Protein AF-A0AAD7WWW7-F1 (afdb_monomer)

Structure (mmCIF, N/CA/C/O backbone):
data_AF-A0AAD7WWW7-F1
#
_entry.id   AF-A0AAD7WWW7-F1
#
loop_
_atom_site.group_PDB
_atom_site.id
_atom_site.type_symbol
_atom_site.label_atom_id
_atom_site.label_alt_id
_atom_site.label_comp_id
_atom_site.label_asym_id
_atom_site.label_entity_id
_atom_site.label_seq_id
_atom_site.pdbx_PDB_ins_code
_atom_site.Cartn_x
_atom_site.Cartn_y
_atom_site.Cartn_z
_atom_site.occupancy
_atom_site.B_iso_or_equiv
_atom_site.auth_seq_id
_atom_site.auth_comp_id
_atom_site.auth_asym_id
_atom_site.auth_atom_id
_atom_site.pdbx_PDB_model_num
ATOM 1 N N . MET A 1 1 ? -48.145 71.985 12.749 1.00 40.09 1 MET A N 1
ATOM 2 C CA . MET A 1 1 ? -47.133 71.916 13.828 1.00 40.09 1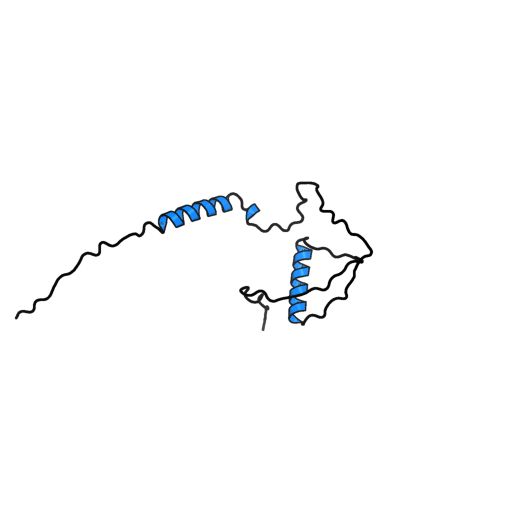 MET A CA 1
ATOM 3 C C . MET A 1 1 ? -45.843 71.339 13.256 1.00 40.09 1 MET A C 1
ATOM 5 O O . MET A 1 1 ? -45.892 70.305 12.608 1.00 40.09 1 MET A O 1
ATOM 9 N N . ARG A 1 2 ? -44.721 72.054 13.418 1.00 46.72 2 ARG A N 1
ATOM 10 C CA . ARG A 1 2 ? -43.367 71.664 12.978 1.00 46.72 2 ARG A CA 1
ATOM 11 C C . ARG A 1 2 ? -42.882 70.404 13.702 1.00 46.72 2 ARG A C 1
ATOM 13 O O . ARG A 1 2 ? -42.995 70.383 14.922 1.00 46.72 2 ARG A O 1
ATOM 20 N N . ARG A 1 3 ? -42.170 69.512 13.000 1.00 46.66 3 ARG A N 1
ATOM 21 C CA . ARG A 1 3 ? -40.851 68.997 13.429 1.00 46.66 3 ARG A CA 1
ATOM 22 C C . ARG A 1 3 ? -39.973 68.719 12.201 1.00 46.66 3 ARG A C 1
ATOM 24 O O . ARG A 1 3 ? -40.364 67.989 11.301 1.00 46.66 3 ARG A O 1
ATOM 31 N N . HIS A 1 4 ? -38.804 69.353 12.183 1.00 45.94 4 HIS A N 1
ATOM 32 C CA . HIS A 1 4 ? -37.659 69.014 11.337 1.00 45.94 4 HIS A CA 1
ATOM 33 C C . HIS A 1 4 ? -37.082 67.648 11.737 1.00 45.94 4 HIS A C 1
ATOM 35 O O . HIS A 1 4 ? -37.031 67.384 12.935 1.00 45.94 4 HIS A O 1
ATOM 41 N N . SER A 1 5 ? -36.536 66.877 10.784 1.00 43.78 5 SER A N 1
ATOM 42 C CA . SER A 1 5 ? -35.175 66.310 10.899 1.00 43.78 5 SER A CA 1
ATOM 43 C C . SER A 1 5 ? -34.692 65.611 9.606 1.00 43.78 5 SER A C 1
ATOM 45 O O . SER A 1 5 ? -35.284 64.629 9.182 1.00 43.78 5 SER A O 1
ATOM 47 N N . GLN A 1 6 ? -33.613 66.158 9.028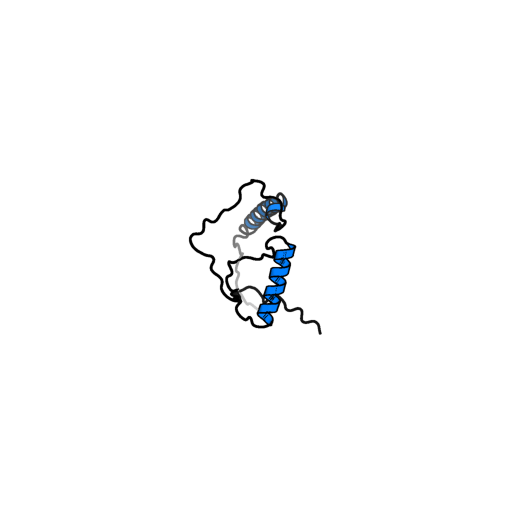 1.00 42.12 6 GLN A N 1
ATOM 48 C CA . GLN A 1 6 ? -32.417 65.518 8.427 1.00 42.12 6 GLN A CA 1
ATOM 49 C C . GLN A 1 6 ? -32.489 64.501 7.250 1.00 42.12 6 GLN A C 1
ATOM 51 O O . GLN A 1 6 ? -33.137 63.465 7.308 1.00 42.12 6 GLN A O 1
ATOM 56 N N . ARG A 1 7 ? -31.672 64.786 6.211 1.00 49.00 7 ARG A N 1
ATOM 57 C CA . ARG A 1 7 ? -31.068 63.840 5.234 1.00 49.00 7 ARG A CA 1
ATOM 58 C C . ARG A 1 7 ? -29.829 63.184 5.874 1.00 49.00 7 ARG A C 1
ATOM 60 O O . ARG A 1 7 ? -29.138 63.890 6.606 1.00 49.00 7 ARG A O 1
ATOM 67 N N . PRO A 1 8 ? -29.498 61.907 5.600 1.00 45.50 8 PRO A N 1
ATOM 68 C CA . PRO A 1 8 ? -28.564 61.538 4.509 1.00 45.50 8 PRO A CA 1
ATOM 69 C C . PRO A 1 8 ? -28.912 60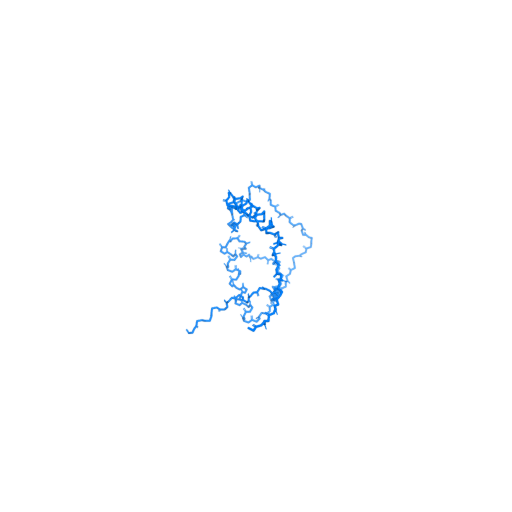.142 3.926 1.00 45.50 8 PRO A C 1
ATOM 71 O O . PRO A 1 8 ? -29.820 59.486 4.406 1.00 45.50 8 PRO A O 1
ATOM 74 N N . GLY A 1 9 ? -28.316 59.561 2.894 1.00 32.12 9 GLY A N 1
ATOM 75 C CA . GLY A 1 9 ? -27.181 59.830 2.028 1.00 32.12 9 GLY A CA 1
ATOM 76 C C . GLY A 1 9 ? -27.168 58.688 1.000 1.00 32.12 9 GLY A C 1
ATOM 77 O O . GLY A 1 9 ? -27.680 57.600 1.264 1.00 32.12 9 GLY A O 1
ATOM 78 N N . SER A 1 10 ? -26.652 58.941 -0.195 1.00 51.31 10 SER A N 1
ATOM 79 C CA . SER A 1 10 ? -26.502 57.924 -1.236 1.00 51.31 10 SER A CA 1
ATOM 80 C C . SER A 1 10 ? -25.420 56.922 -0.817 1.00 51.31 10 SER A C 1
ATOM 82 O O . SER A 1 10 ? -24.292 57.359 -0.579 1.00 51.31 10 SER A O 1
ATOM 84 N N . PRO A 1 11 ? -25.668 55.603 -0.770 1.00 43.72 11 PRO A N 1
ATOM 85 C CA . PRO A 1 11 ? -24.567 54.659 -0.741 1.00 43.72 11 PRO A CA 1
ATOM 86 C C . PRO A 1 11 ? -24.037 54.491 -2.170 1.00 43.72 11 PRO A C 1
ATOM 88 O O . PRO A 1 11 ? -24.498 53.646 -2.930 1.00 43.72 11 PRO A O 1
ATOM 91 N N . SER A 1 12 ? -23.042 55.296 -2.543 1.00 52.12 12 SER A N 1
ATOM 92 C CA . SER A 1 12 ? -21.993 54.791 -3.425 1.00 52.12 12 SER A CA 1
ATOM 93 C C . SER A 1 12 ? -21.045 53.960 -2.557 1.00 52.12 12 SER A C 1
ATOM 95 O O . SER A 1 12 ? -20.221 54.521 -1.835 1.00 52.12 12 SER A O 1
ATOM 97 N N . SER A 1 13 ? -21.162 52.635 -2.588 1.00 44.34 13 SER A N 1
ATOM 98 C CA . SER A 1 13 ? -20.067 51.749 -2.187 1.00 44.34 13 SER A CA 1
ATOM 99 C C . SER A 1 13 ? -20.089 50.505 -3.081 1.00 44.34 13 SER A C 1
ATOM 101 O O . SER A 1 13 ? -21.088 49.813 -3.220 1.00 44.34 13 SER A O 1
ATOM 103 N N . THR A 1 14 ? -19.116 50.407 -3.980 1.00 39.28 14 THR A N 1
ATOM 104 C CA . THR A 1 14 ? -17.862 49.672 -3.765 1.00 39.28 14 THR A CA 1
ATOM 105 C C . THR A 1 14 ? -18.022 48.186 -4.083 1.00 39.28 14 THR A C 1
ATOM 107 O O . THR A 1 14 ? -18.424 47.384 -3.253 1.00 39.28 14 THR A O 1
ATOM 110 N N . GLY A 1 15 ? -17.590 47.833 -5.296 1.00 51.09 15 GLY A N 1
ATOM 111 C CA . GLY A 1 15 ? -16.735 46.668 -5.517 1.00 51.09 15 GLY A CA 1
ATOM 112 C C . GLY A 1 15 ? -17.348 45.283 -5.321 1.00 51.09 15 GLY A C 1
ATOM 113 O O . GLY A 1 15 ? -16.896 44.535 -4.462 1.00 51.09 15 GLY A O 1
ATOM 114 N N . THR A 1 16 ? -18.241 44.869 -6.218 1.00 48.62 16 THR A N 1
ATOM 115 C CA . THR A 1 16 ? -18.531 43.445 -6.473 1.00 48.62 16 THR A CA 1
ATOM 116 C C . THR A 1 16 ? -17.806 42.928 -7.724 1.00 48.62 16 THR A C 1
ATOM 118 O O . THR A 1 16 ? -18.314 42.078 -8.440 1.00 48.62 16 THR A O 1
ATOM 121 N N . SER A 1 17 ? -16.594 43.404 -8.026 1.00 50.94 17 SER A N 1
ATOM 122 C CA . SER A 1 17 ? -15.824 42.924 -9.191 1.00 50.94 17 SER A CA 1
ATOM 123 C C . SER A 1 17 ? -14.874 41.755 -8.891 1.00 50.94 17 SER A C 1
ATOM 125 O O . SER A 1 17 ? -14.154 41.312 -9.779 1.00 50.94 17 SER A O 1
ATOM 127 N N . LYS A 1 18 ? -14.854 41.227 -7.657 1.00 50.62 18 LYS A N 1
ATOM 128 C CA . LYS A 1 18 ? -13.932 40.138 -7.268 1.00 50.62 18 LYS A CA 1
ATOM 129 C C . LYS A 1 18 ? -14.526 38.725 -7.307 1.00 50.62 18 LYS A C 1
ATOM 131 O O . LYS A 1 18 ? -13.777 37.771 -7.143 1.00 50.62 18 LYS A O 1
ATOM 136 N N . LEU A 1 19 ? -15.834 38.573 -7.533 1.00 51.09 19 LEU A N 1
ATOM 137 C CA . LEU A 1 19 ? -16.470 37.249 -7.640 1.00 51.09 19 LEU A CA 1
ATOM 138 C C . LEU A 1 19 ? -16.575 36.762 -9.092 1.00 51.09 19 LEU A C 1
ATOM 140 O O . LEU A 1 19 ? -16.431 35.571 -9.343 1.00 51.09 19 LEU A O 1
ATOM 144 N N . SER A 1 20 ? -16.746 37.665 -10.061 1.00 53.03 20 SER A N 1
ATOM 145 C CA . SER A 1 20 ? -16.876 37.306 -11.481 1.00 53.03 20 SER A CA 1
ATOM 146 C C . SER A 1 20 ? -15.577 36.769 -12.094 1.00 53.03 20 SER A C 1
ATOM 148 O O . SER A 1 20 ? -15.618 35.834 -12.894 1.00 53.03 20 SER A O 1
ATOM 150 N N . SER A 1 21 ? -14.418 37.302 -11.692 1.00 53.47 21 SER A N 1
ATOM 151 C CA . SER A 1 21 ? -13.110 36.806 -12.147 1.00 53.47 21 SER A CA 1
ATOM 152 C C . SER A 1 21 ? -12.732 35.466 -11.509 1.00 53.47 21 SER A C 1
ATO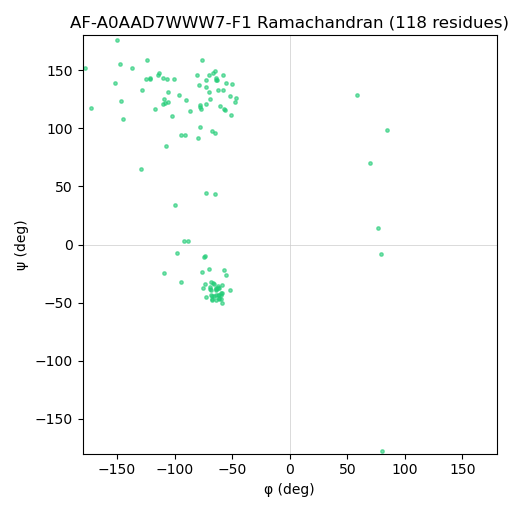M 154 O O . SER A 1 21 ? -12.132 34.622 -12.171 1.00 53.47 21 SER A O 1
ATOM 156 N N . ALA A 1 22 ? -13.122 35.244 -10.249 1.00 52.59 22 ALA A N 1
ATOM 157 C CA . ALA A 1 22 ? -12.924 33.975 -9.553 1.00 52.59 22 ALA A CA 1
ATOM 158 C C . ALA A 1 22 ? -13.801 32.857 -10.141 1.00 52.59 22 ALA A C 1
ATOM 160 O O . ALA A 1 22 ? -13.314 31.743 -10.305 1.00 52.59 22 ALA A O 1
ATOM 161 N N . LEU A 1 23 ? -15.047 33.167 -10.523 1.00 54.03 23 LEU A N 1
ATOM 162 C CA . LEU A 1 23 ? -15.937 32.238 -11.228 1.00 54.03 23 LEU A CA 1
ATOM 163 C C . LEU A 1 23 ? -15.430 31.936 -12.646 1.00 54.03 23 LEU A C 1
ATOM 165 O O . LEU A 1 23 ? -15.314 30.774 -12.999 1.00 54.03 23 LEU A O 1
ATOM 169 N N . SER A 1 24 ? -14.986 32.946 -13.404 1.00 60.75 24 SER A N 1
ATOM 170 C CA . SER A 1 24 ? -14.428 32.732 -14.756 1.00 60.75 24 SER A CA 1
ATOM 171 C C . SER A 1 24 ? -13.155 31.873 -14.753 1.00 60.75 24 SER A C 1
ATOM 173 O O . SER A 1 24 ? -12.918 31.086 -15.666 1.00 60.75 24 SER A O 1
ATOM 175 N N . SER A 1 25 ? -12.320 32.032 -13.723 1.00 62.66 25 SER A N 1
ATOM 176 C CA . SER A 1 25 ? -11.109 31.230 -13.524 1.00 62.66 25 SER A CA 1
ATOM 177 C C . SER A 1 25 ? -11.445 29.801 -13.084 1.00 62.66 25 SER A C 1
ATOM 179 O O . SER A 1 25 ? -10.921 28.841 -13.648 1.00 62.66 25 SER A O 1
ATOM 181 N N . ALA A 1 26 ? -12.372 29.645 -12.132 1.00 71.06 26 ALA A N 1
ATOM 182 C CA . ALA A 1 26 ? -12.862 28.337 -11.701 1.00 71.06 26 ALA A CA 1
ATOM 183 C C . ALA A 1 26 ? -13.495 27.553 -12.863 1.00 71.06 26 ALA A C 1
ATOM 185 O O . ALA A 1 26 ? -13.194 26.372 -13.024 1.00 71.06 26 ALA A O 1
ATOM 186 N N . ASP A 1 27 ? -14.271 28.222 -13.715 1.00 80.12 27 ASP A N 1
ATOM 187 C CA . ASP A 1 27 ? -14.904 27.629 -14.895 1.00 80.12 27 ASP A CA 1
ATOM 188 C C . ASP A 1 27 ? -13.868 27.151 -15.927 1.00 80.12 27 ASP A C 1
ATOM 190 O O . ASP A 1 27 ? -14.022 26.077 -16.512 1.00 80.12 27 ASP A O 1
ATOM 194 N N . MET A 1 28 ? -12.770 27.897 -16.124 1.00 89.50 28 MET A N 1
ATOM 195 C CA . MET A 1 28 ? -11.680 27.488 -17.021 1.00 89.50 28 MET A CA 1
ATOM 196 C C . MET A 1 28 ? -10.985 26.213 -16.529 1.00 89.50 28 MET A C 1
ATOM 198 O O . MET A 1 28 ? -10.779 25.283 -17.310 1.00 89.50 28 MET A O 1
ATOM 202 N N . PHE A 1 29 ? -10.635 26.146 -15.241 1.00 86.50 29 PHE A N 1
ATOM 203 C CA . PHE A 1 29 ? -9.973 24.966 -14.681 1.00 86.50 29 PHE A CA 1
ATOM 204 C C . PHE A 1 29 ? -10.905 23.759 -14.611 1.00 86.50 29 PHE A C 1
ATOM 206 O O . PHE A 1 29 ? -10.471 22.645 -14.892 1.00 86.50 29 PHE A O 1
ATOM 213 N N . GLN A 1 30 ? -12.184 23.959 -14.282 1.00 87.81 30 GLN A N 1
ATOM 214 C CA . GLN A 1 30 ? -13.164 22.875 -14.309 1.00 87.81 30 GLN A CA 1
ATOM 215 C C . GLN A 1 30 ? -13.322 22.302 -15.713 1.00 87.81 30 GLN A C 1
ATOM 217 O O . GLN A 1 30 ? -13.308 21.084 -15.867 1.00 87.81 30 GLN A O 1
ATOM 222 N N . ARG A 1 31 ? -13.396 23.159 -16.735 1.00 88.94 31 ARG A N 1
ATOM 223 C CA . ARG A 1 31 ? -13.471 22.711 -18.126 1.00 88.94 31 ARG A CA 1
ATOM 224 C C . ARG A 1 31 ? -12.231 21.927 -18.546 1.00 88.94 31 ARG A C 1
ATOM 226 O O . ARG A 1 31 ? -12.372 20.850 -19.107 1.00 88.94 31 ARG A O 1
ATOM 233 N N . LEU A 1 32 ? -11.043 22.400 -18.170 1.00 90.44 32 LEU A N 1
ATOM 234 C CA . LEU A 1 32 ? -9.798 21.675 -18.415 1.00 90.44 32 LEU A CA 1
ATOM 235 C C . LEU A 1 32 ? -9.793 20.288 -17.752 1.00 90.44 32 LEU A C 1
ATOM 237 O O . LEU A 1 32 ? -9.387 19.314 -18.370 1.00 90.44 32 LEU A O 1
ATOM 241 N N . LEU A 1 33 ? -10.260 20.171 -16.506 1.00 90.19 33 LEU A N 1
ATOM 242 C CA . LEU A 1 33 ? -10.360 18.870 -15.835 1.00 90.19 33 LEU A CA 1
ATOM 243 C C . LEU A 1 33 ? -11.402 17.953 -16.495 1.00 90.19 33 LEU A C 1
ATOM 245 O O . LEU A 1 33 ? -11.200 16.742 -16.531 1.00 90.19 33 LEU A O 1
ATOM 249 N N . MET A 1 34 ? -12.489 18.515 -17.037 1.00 89.00 34 MET A N 1
ATOM 250 C CA . MET A 1 34 ? -13.493 17.755 -17.792 1.00 89.00 34 MET A CA 1
ATOM 251 C C . MET A 1 34 ? -12.958 17.239 -19.131 1.00 89.00 34 MET A C 1
ATOM 253 O O . MET A 1 34 ? -13.361 16.158 -19.552 1.00 89.00 34 MET A O 1
ATOM 257 N N . ASP A 1 35 ? -12.044 17.971 -19.771 1.00 93.31 35 ASP A N 1
ATOM 258 C CA . ASP A 1 35 ? -11.389 17.545 -21.014 1.00 93.31 35 ASP A CA 1
ATOM 259 C C . ASP A 1 35 ? -10.418 16.365 -20.783 1.00 93.31 35 ASP A C 1
ATOM 261 O O . ASP A 1 35 ? -10.119 15.613 -21.711 1.00 93.31 35 ASP A O 1
ATOM 265 N N . PHE A 1 36 ? -9.956 16.162 -19.540 1.00 88.75 36 PHE A N 1
ATOM 266 C CA . PHE A 1 36 ? -9.022 15.098 -19.150 1.00 88.75 36 PHE A CA 1
ATOM 267 C C . PHE A 1 36 ? -9.523 14.296 -17.932 1.00 88.75 36 PHE A C 1
ATOM 269 O O . PHE A 1 36 ? -8.880 14.307 -16.873 1.00 88.75 36 PHE A O 1
ATOM 276 N N . PR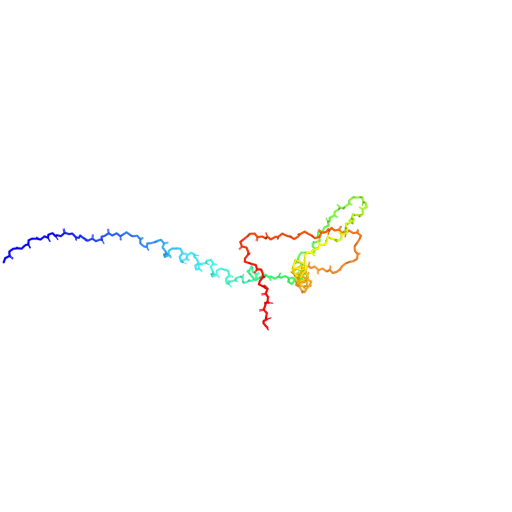O A 1 37 ? -10.647 13.562 -18.059 1.00 85.94 37 PRO A N 1
ATOM 277 C CA . PRO A 1 37 ? -11.257 12.850 -16.935 1.00 85.94 37 PRO A CA 1
ATOM 278 C C . PRO A 1 37 ? -10.301 11.828 -16.304 1.00 85.94 37 PRO A 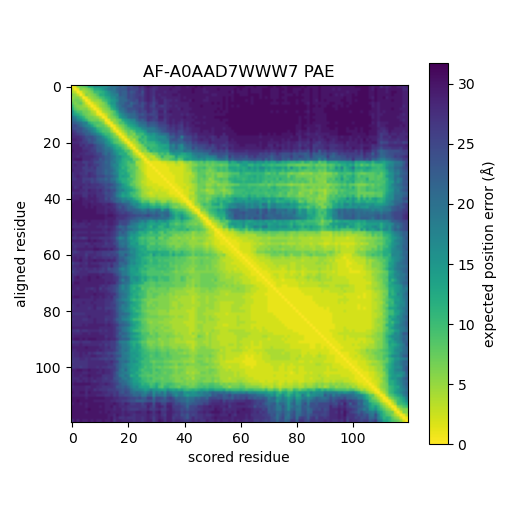C 1
ATOM 280 O O . PRO A 1 37 ? -10.261 11.720 -15.077 1.00 85.94 37 PRO A O 1
ATOM 283 N N . ASP A 1 38 ? -9.451 11.191 -17.117 1.00 84.19 38 ASP A N 1
ATOM 284 C CA . ASP A 1 38 ? -8.439 10.209 -16.703 1.00 84.19 38 ASP A CA 1
ATOM 285 C C . ASP A 1 38 ? -7.464 10.733 -15.632 1.00 84.19 38 ASP A C 1
ATOM 287 O O . ASP A 1 38 ? -6.921 9.947 -14.856 1.00 84.19 38 ASP A O 1
ATOM 291 N N . LEU A 1 39 ? -7.240 12.053 -15.558 1.00 84.25 39 LEU A N 1
ATOM 292 C CA . LEU A 1 39 ? -6.372 12.671 -14.545 1.00 84.25 39 LEU A CA 1
ATOM 293 C C . LEU A 1 39 ? -7.034 12.762 -13.165 1.00 84.25 39 LEU A C 1
ATOM 295 O O . LEU A 1 39 ? -6.342 12.877 -12.153 1.00 84.25 39 LEU A O 1
ATOM 299 N N . THR A 1 40 ? -8.366 12.756 -13.119 1.00 85.19 40 THR A N 1
ATOM 300 C CA . THR A 1 40 ? -9.148 12.958 -11.889 1.00 85.19 40 THR A CA 1
ATOM 301 C C . THR A 1 40 ? -9.833 11.687 -11.408 1.00 85.19 40 THR A C 1
ATOM 303 O O . THR A 1 40 ? -10.097 11.550 -10.212 1.00 85.19 40 THR A O 1
ATOM 306 N N . THR A 1 41 ? -10.089 10.734 -12.305 1.00 81.56 41 THR A N 1
ATOM 307 C CA . THR A 1 41 ? -10.607 9.417 -11.948 1.00 81.56 41 THR A CA 1
ATOM 308 C C . THR A 1 41 ? -9.478 8.556 -11.384 1.00 81.56 41 THR A C 1
ATOM 310 O O . THR A 1 41 ? -8.528 8.249 -12.111 1.00 81.56 41 THR A O 1
ATOM 313 N N . PRO A 1 42 ? -9.548 8.131 -10.109 1.00 73.25 42 PRO A N 1
ATOM 314 C CA . PRO A 1 42 ? -8.520 7.289 -9.522 1.00 73.25 42 PRO A CA 1
ATOM 315 C C . PRO A 1 42 ? -8.542 5.909 -10.189 1.00 73.25 42 PRO A C 1
ATOM 317 O O . PRO A 1 42 ? -9.340 5.036 -9.852 1.00 73.25 42 PRO A O 1
ATOM 320 N N . THR A 1 43 ? -7.659 5.724 -11.166 1.00 71.31 43 THR A N 1
ATOM 321 C CA . THR A 1 43 ? -7.522 4.468 -11.898 1.00 71.31 43 THR A CA 1
ATOM 322 C C . THR A 1 43 ? -6.493 3.614 -11.178 1.00 71.31 43 THR A C 1
ATOM 324 O O . THR A 1 43 ? -5.294 3.756 -11.385 1.00 71.31 43 THR A O 1
ATOM 327 N N . PHE A 1 44 ? -6.962 2.734 -10.297 1.00 68.50 44 PHE A N 1
ATOM 328 C CA . PHE A 1 44 ? -6.100 1.746 -9.638 1.00 68.50 44 PHE A CA 1
ATOM 329 C C . PHE A 1 44 ? -5.974 0.450 -10.435 1.00 68.50 44 PHE A C 1
ATOM 331 O O . PHE A 1 44 ? -5.325 -0.478 -9.967 1.00 68.50 44 PHE A O 1
ATOM 338 N N . SER A 1 45 ? -6.581 0.370 -11.628 1.00 63.28 45 SER A N 1
ATOM 339 C CA . SER A 1 45 ? -6.428 -0.807 -12.477 1.00 63.28 45 SER A CA 1
ATOM 340 C C . SER A 1 45 ? -4.944 -1.056 -12.717 1.00 63.28 45 SER A C 1
ATOM 342 O O . SER A 1 45 ? -4.208 -0.107 -12.991 1.00 63.28 45 SER A O 1
ATOM 344 N N . SER A 1 46 ? -4.538 -2.323 -12.682 1.00 57.38 46 SER A N 1
ATOM 345 C CA . SER A 1 46 ? -3.225 -2.813 -13.117 1.00 57.38 46 SER A CA 1
ATOM 346 C C . SER A 1 46 ? -3.017 -2.617 -14.633 1.00 57.38 46 SER A C 1
ATOM 348 O O . SER A 1 46 ? -2.573 -3.513 -15.345 1.00 57.38 46 SER A O 1
ATOM 350 N N . ALA A 1 47 ? -3.396 -1.456 -15.174 1.00 60.56 47 ALA A N 1
ATOM 351 C CA . ALA A 1 47 ? -3.021 -1.044 -16.507 1.00 60.56 47 ALA A CA 1
ATOM 352 C C . ALA A 1 47 ? -1.496 -1.065 -16.530 1.00 60.56 47 ALA A C 1
ATOM 354 O O . ALA A 1 47 ? -0.850 -0.375 -15.737 1.00 60.56 47 ALA A O 1
ATOM 355 N N . ALA A 1 48 ? -0.949 -1.935 -17.379 1.00 61.78 48 ALA A N 1
ATOM 356 C CA . A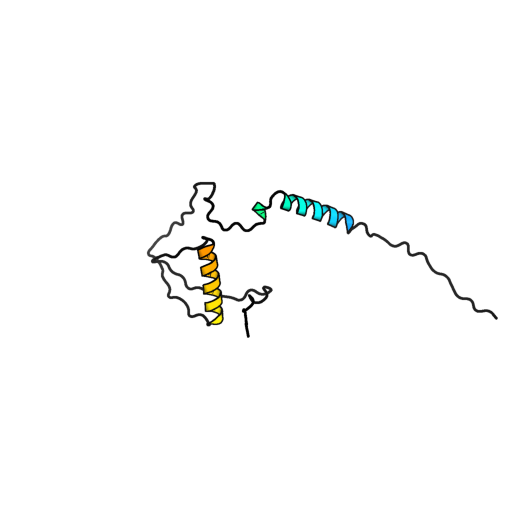LA A 1 48 ? 0.481 -2.121 -17.521 1.00 61.78 48 ALA A CA 1
ATOM 357 C C . ALA A 1 48 ? 1.144 -0.746 -17.617 1.00 61.78 48 ALA A C 1
ATOM 359 O O . ALA A 1 48 ? 0.728 0.094 -18.423 1.00 61.78 48 ALA A O 1
ATOM 360 N N . VAL A 1 49 ? 2.131 -0.502 -16.750 1.00 69.88 49 VAL A N 1
ATOM 361 C CA . VAL A 1 49 ? 2.940 0.714 -16.806 1.00 69.88 49 VAL A CA 1
ATOM 362 C C . VAL A 1 49 ? 3.367 0.885 -18.263 1.00 69.88 49 VAL A C 1
ATOM 364 O O . VAL A 1 49 ? 3.941 -0.028 -18.853 1.00 69.88 49 VAL A O 1
ATOM 367 N N . LYS A 1 50 ? 3.041 2.033 -18.875 1.00 76.38 50 LYS A N 1
ATOM 368 C CA . LYS A 1 50 ? 3.305 2.278 -20.310 1.00 76.38 50 LYS A CA 1
ATOM 369 C C . LYS A 1 50 ? 4.790 2.127 -20.660 1.00 76.38 50 LYS A C 1
ATOM 371 O O . LYS A 1 50 ? 5.148 1.922 -21.815 1.00 76.38 50 LYS A O 1
ATOM 376 N N . HIS A 1 51 ? 5.640 2.259 -19.650 1.00 78.31 51 HIS A N 1
ATOM 377 C CA . HIS A 1 51 ? 7.081 2.131 -19.713 1.00 78.31 51 HIS A CA 1
ATOM 378 C C . HIS A 1 51 ? 7.453 0.823 -19.004 1.00 78.31 51 HIS A C 1
ATOM 380 O O . HIS A 1 51 ? 7.116 0.654 -17.837 1.00 78.31 51 HIS A O 1
ATOM 386 N N . GLY A 1 52 ? 8.124 -0.105 -19.692 1.00 85.50 52 GLY A N 1
ATOM 387 C CA . GLY A 1 52 ? 8.514 -1.421 -19.155 1.00 85.50 52 GLY A CA 1
ATOM 388 C C . GLY A 1 52 ? 9.661 -1.366 -18.140 1.00 85.50 52 GLY A C 1
ATOM 389 O O . GLY A 1 52 ? 10.618 -2.124 -18.254 1.00 85.50 52 GLY A O 1
ATOM 390 N N . VAL A 1 53 ? 9.613 -0.412 -17.211 1.00 88.38 53 VAL A N 1
ATOM 391 C CA . VAL A 1 53 ? 10.621 -0.192 -16.175 1.00 88.38 53 VAL A CA 1
ATOM 392 C C . VAL A 1 53 ? 10.062 -0.672 -14.845 1.00 88.38 53 VAL A C 1
ATOM 394 O O . VAL A 1 53 ? 9.054 -0.149 -14.374 1.00 88.38 53 VAL A O 1
ATOM 397 N N . ASP A 1 54 ? 10.768 -1.608 -14.218 1.00 88.62 54 ASP A N 1
ATOM 398 C CA . ASP A 1 54 ? 10.443 -2.107 -12.887 1.00 88.62 54 ASP A CA 1
ATOM 399 C C . ASP A 1 54 ? 11.339 -1.470 -11.822 1.00 88.62 54 ASP A C 1
ATOM 401 O O . ASP A 1 54 ? 12.542 -1.267 -12.009 1.00 88.62 54 ASP A O 1
ATOM 405 N N . HIS A 1 55 ? 10.758 -1.184 -10.659 1.00 90.75 55 HIS A N 1
ATOM 406 C CA . HIS A 1 55 ? 11.522 -0.737 -9.502 1.00 90.75 55 HIS A CA 1
ATOM 407 C C . HIS A 1 55 ? 12.210 -1.927 -8.824 1.00 90.75 55 HIS A C 1
ATOM 409 O O . HIS A 1 55 ? 11.547 -2.835 -8.324 1.00 90.75 55 HIS A O 1
ATOM 415 N N . PHE A 1 56 ? 13.542 -1.889 -8.744 1.00 94.44 56 PHE A N 1
ATOM 416 C CA . PHE A 1 56 ? 14.341 -2.864 -8.003 1.00 94.44 56 PHE A CA 1
ATOM 417 C C . PHE A 1 56 ? 14.942 -2.231 -6.746 1.00 94.44 56 PHE A C 1
ATOM 419 O O . PHE A 1 56 ? 15.643 -1.222 -6.819 1.00 94.44 56 PHE A O 1
ATOM 426 N N . ILE A 1 57 ? 14.688 -2.843 -5.588 1.00 94.81 57 ILE A N 1
ATOM 427 C CA . ILE A 1 57 ? 15.286 -2.443 -4.311 1.00 94.81 57 ILE A CA 1
ATOM 428 C C . ILE A 1 57 ? 16.404 -3.434 -3.989 1.00 94.81 57 ILE A C 1
ATOM 430 O O . ILE A 1 57 ? 16.138 -4.594 -3.677 1.00 94.81 57 ILE A O 1
ATOM 434 N N . ALA A 1 58 ? 17.655 -2.977 -4.047 1.00 96.75 58 ALA A N 1
ATOM 435 C CA . ALA A 1 58 ? 18.801 -3.783 -3.645 1.00 96.75 58 ALA A CA 1
ATOM 436 C C . ALA A 1 58 ? 18.839 -3.929 -2.113 1.00 96.75 58 ALA A C 1
ATOM 438 O O . ALA A 1 58 ? 18.932 -2.937 -1.391 1.00 96.75 58 ALA A O 1
ATOM 439 N N . THR A 1 59 ? 18.784 -5.164 -1.612 1.00 94.25 59 THR A N 1
ATOM 440 C CA . THR A 1 59 ? 18.879 -5.478 -0.177 1.00 94.25 59 THR A CA 1
ATOM 441 C C . THR A 1 59 ? 20.197 -6.175 0.144 1.00 94.25 59 THR A C 1
ATOM 443 O O . THR A 1 59 ? 20.650 -7.017 -0.629 1.00 94.25 59 THR A O 1
ATOM 446 N N . THR A 1 60 ? 20.785 -5.887 1.306 1.00 96.50 60 THR A N 1
ATOM 447 C CA . THR A 1 60 ? 21.960 -6.594 1.836 1.00 96.50 60 THR A CA 1
ATOM 448 C C . THR A 1 60 ? 21.598 -7.355 3.112 1.00 96.50 60 THR A C 1
ATOM 450 O O . THR A 1 60 ? 20.772 -6.904 3.904 1.00 96.50 60 THR A O 1
ATOM 453 N N . GLY A 1 61 ? 22.225 -8.515 3.322 1.00 96.06 61 GLY A N 1
ATOM 454 C CA . GLY A 1 61 ? 21.979 -9.357 4.497 1.00 96.06 61 GLY A CA 1
ATOM 455 C C . GLY A 1 61 ? 20.718 -10.237 4.409 1.00 96.06 61 GLY A C 1
ATOM 456 O O . GLY A 1 61 ? 20.059 -10.288 3.368 1.00 96.06 61 GLY A O 1
ATOM 457 N N . PRO A 1 62 ? 20.412 -10.992 5.481 1.00 96.56 62 PRO A N 1
ATOM 458 C CA . PRO A 1 62 ? 19.279 -11.914 5.523 1.00 96.56 62 PRO A CA 1
ATOM 459 C C . PRO A 1 62 ? 17.927 -11.193 5.701 1.00 96.56 62 PRO A C 1
ATOM 461 O O . PRO A 1 62 ? 17.883 -10.072 6.214 1.00 96.56 62 PRO A O 1
ATOM 464 N N . PRO A 1 63 ? 16.806 -11.845 5.335 1.00 96.56 63 PRO A N 1
ATOM 465 C CA . PRO A 1 63 ? 15.468 -11.297 5.516 1.00 96.56 63 PRO A CA 1
ATOM 466 C C . PRO A 1 63 ? 15.099 -11.091 6.987 1.00 96.56 63 PRO A C 1
ATOM 468 O O . PRO A 1 63 ? 15.396 -11.924 7.844 1.00 96.56 63 PRO A O 1
ATOM 471 N N . VAL A 1 64 ? 14.394 -9.991 7.266 1.00 95.75 64 VAL A N 1
ATOM 472 C CA . VAL A 1 64 ? 13.884 -9.659 8.603 1.00 95.75 64 VAL A CA 1
ATOM 473 C C . VAL A 1 64 ? 12.375 -9.888 8.666 1.00 95.75 64 VAL A C 1
ATOM 475 O O . VAL A 1 64 ? 11.616 -9.400 7.826 1.00 95.75 64 VAL A O 1
ATOM 478 N N . HIS A 1 65 ? 11.938 -10.597 9.707 1.00 96.88 65 HIS A N 1
ATOM 479 C CA . HIS A 1 65 ? 10.534 -10.898 9.964 1.00 96.88 65 HIS A CA 1
ATOM 480 C C . HIS A 1 65 ? 10.140 -10.515 11.392 1.00 96.88 65 HIS A C 1
ATOM 482 O O . HIS A 1 65 ? 10.778 -10.916 12.367 1.00 96.88 65 HIS A O 1
ATOM 488 N N . ALA A 1 66 ? 9.005 -9.836 11.524 1.00 96.50 66 ALA A N 1
ATOM 489 C CA . ALA A 1 66 ? 8.349 -9.569 12.793 1.00 96.50 66 ALA A CA 1
ATOM 490 C C . ALA A 1 66 ? 6.921 -10.137 12.812 1.00 96.50 66 ALA A C 1
ATOM 492 O O . ALA A 1 66 ? 6.195 -10.103 11.820 1.00 96.50 66 ALA A O 1
ATOM 493 N N . ARG A 1 67 ? 6.501 -10.651 13.976 1.00 96.56 67 ARG A N 1
ATOM 494 C CA . ARG A 1 67 ? 5.147 -11.198 14.165 1.00 96.56 67 ARG A CA 1
ATOM 495 C C . ARG A 1 67 ? 4.081 -10.107 14.031 1.00 96.56 67 ARG A C 1
ATOM 497 O O . ARG A 1 67 ? 4.297 -8.960 14.423 1.00 96.56 67 ARG A O 1
ATOM 504 N N . ALA A 1 68 ? 2.896 -10.498 13.560 1.00 95.12 68 ALA A N 1
ATOM 505 C CA . ALA A 1 68 ? 1.742 -9.610 13.482 1.00 95.12 68 ALA A CA 1
ATOM 506 C C . ALA A 1 68 ? 1.371 -9.044 14.865 1.00 95.12 68 ALA A C 1
ATOM 508 O O . ALA A 1 68 ? 1.277 -9.769 15.859 1.00 95.12 68 ALA A O 1
ATOM 509 N N . ARG A 1 69 ? 1.137 -7.731 14.926 1.00 95.06 69 ARG A N 1
ATOM 510 C CA . ARG A 1 69 ? 0.702 -7.048 16.147 1.00 95.06 69 ARG A CA 1
ATOM 511 C C . ARG A 1 69 ? -0.796 -7.270 16.355 1.00 95.06 69 ARG A C 1
ATOM 513 O O . ARG A 1 69 ? -1.577 -7.146 15.415 1.00 95.06 69 ARG A O 1
ATOM 520 N N . ARG A 1 70 ? -1.207 -7.548 17.597 1.00 96.25 70 ARG A N 1
ATOM 521 C CA . ARG A 1 70 ? -2.633 -7.630 17.952 1.00 96.25 70 ARG A CA 1
ATOM 522 C C . ARG A 1 70 ? -3.298 -6.271 17.727 1.00 96.25 70 ARG A C 1
ATOM 524 O O . ARG A 1 70 ? -2.770 -5.240 18.145 1.00 96.25 70 ARG A O 1
ATOM 531 N N . LEU A 1 71 ? -4.455 -6.294 17.080 1.00 95.81 71 LEU A N 1
ATOM 532 C CA . LEU A 1 71 ? -5.300 -5.129 16.856 1.00 95.81 71 LEU A CA 1
ATOM 533 C C . LEU A 1 71 ? -6.600 -5.292 17.639 1.00 95.81 71 LEU A C 1
ATOM 535 O O . LEU A 1 71 ? -7.093 -6.406 17.805 1.00 95.81 71 LEU A O 1
ATOM 539 N N . ASP A 1 72 ? -7.144 -4.167 18.090 1.00 95.38 72 ASP A N 1
ATOM 540 C CA . ASP A 1 72 ? -8.514 -4.096 18.592 1.00 95.38 72 ASP A CA 1
ATOM 541 C C . ASP A 1 72 ? -9.510 -4.569 17.508 1.00 95.38 72 ASP A C 1
ATOM 543 O O . ASP A 1 72 ? -9.248 -4.322 16.322 1.00 95.38 72 ASP A O 1
ATOM 547 N N . PRO A 1 73 ? -10.635 -5.223 17.861 1.00 96.06 73 PRO A N 1
ATOM 548 C CA . PRO A 1 73 ? -11.590 -5.747 16.887 1.00 96.06 73 PRO A CA 1
ATOM 549 C C . PRO A 1 73 ? -12.059 -4.723 15.849 1.00 96.06 73 PRO A C 1
ATOM 551 O O . PRO A 1 73 ? -12.146 -5.057 14.666 1.00 96.06 73 PRO A O 1
ATOM 554 N N . GLN A 1 74 ? -12.280 -3.466 16.244 1.00 93.94 74 GLN A N 1
ATOM 555 C CA . GLN A 1 74 ? -12.711 -2.426 15.310 1.00 93.94 74 GLN A CA 1
ATOM 556 C C . GLN A 1 74 ? -11.598 -2.089 14.310 1.00 93.94 74 GLN A C 1
ATOM 558 O O . GLN A 1 74 ? -11.840 -1.984 13.107 1.00 93.94 74 GLN A O 1
ATOM 563 N N . LYS A 1 75 ? -10.354 -1.958 14.787 1.00 94.06 75 LYS A N 1
ATOM 564 C CA . LYS A 1 75 ? -9.192 -1.714 13.917 1.00 94.06 75 LYS A CA 1
ATOM 565 C C . LYS A 1 75 ? -8.939 -2.888 12.978 1.00 94.06 75 LYS A C 1
ATOM 567 O O . LYS A 1 75 ? -8.594 -2.672 11.821 1.00 94.06 75 LYS A O 1
ATOM 572 N N . LEU A 1 76 ? -9.114 -4.113 13.470 1.00 95.69 76 LEU A N 1
ATOM 573 C CA . LEU A 1 76 ? -8.959 -5.323 12.674 1.00 95.69 76 LEU A CA 1
ATOM 574 C C . LEU A 1 76 ? -10.005 -5.398 11.555 1.00 95.69 76 LEU A C 1
ATOM 576 O O . LEU A 1 76 ? -9.646 -5.727 10.428 1.00 95.69 76 LEU A O 1
ATOM 580 N N . ALA A 1 77 ? -11.269 -5.074 11.845 1.00 95.94 77 ALA A N 1
ATOM 581 C CA . ALA A 1 77 ? -12.338 -5.050 10.847 1.00 95.94 77 ALA A CA 1
ATOM 582 C C . ALA A 1 77 ? -12.058 -4.028 9.735 1.00 95.94 77 ALA A C 1
ATOM 584 O O . ALA A 1 77 ? -12.126 -4.372 8.556 1.00 95.94 77 ALA A O 1
ATOM 585 N N . VAL A 1 78 ? -11.658 -2.806 10.107 1.00 95.50 78 VAL A N 1
ATOM 586 C CA . VAL A 1 78 ? -11.277 -1.758 9.144 1.00 95.50 78 VAL A CA 1
ATOM 587 C C . VAL A 1 78 ? -10.079 -2.193 8.300 1.00 95.50 78 VAL A C 1
ATOM 589 O O . VAL A 1 78 ? -10.112 -2.057 7.083 1.00 95.50 78 VAL A O 1
ATOM 592 N N . ALA A 1 79 ? -9.041 -2.755 8.924 1.00 96.06 79 ALA A N 1
ATOM 593 C CA . ALA A 1 79 ? -7.858 -3.216 8.205 1.00 96.06 79 ALA A CA 1
ATOM 594 C C . ALA A 1 79 ? -8.200 -4.289 7.168 1.00 96.06 79 ALA A C 1
ATOM 596 O O . ALA A 1 79 ? -7.763 -4.189 6.029 1.00 96.06 79 ALA A O 1
ATOM 597 N N . LYS A 1 80 ? -8.999 -5.294 7.547 1.00 96.50 80 LYS A N 1
ATOM 598 C CA . LYS A 1 80 ? -9.423 -6.358 6.627 1.00 96.50 80 LYS A CA 1
ATOM 599 C C . LYS A 1 80 ? -10.178 -5.793 5.427 1.00 96.50 80 LYS A C 1
ATOM 601 O O . LYS A 1 80 ? -9.801 -6.084 4.301 1.00 96.50 80 LYS A O 1
ATOM 606 N N . ALA A 1 81 ? -11.175 -4.942 5.670 1.00 96.81 81 ALA A N 1
ATOM 607 C CA . ALA A 1 81 ? -11.958 -4.332 4.599 1.00 96.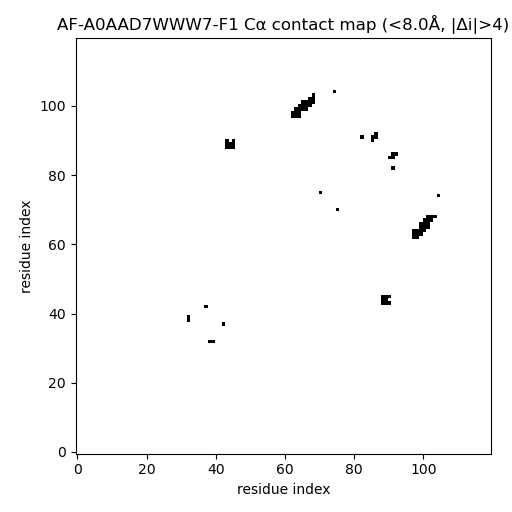81 81 ALA A CA 1
ATOM 608 C C . ALA A 1 81 ? -11.084 -3.523 3.624 1.00 96.81 81 ALA A C 1
ATOM 610 O O . ALA A 1 81 ? -11.260 -3.622 2.410 1.00 96.81 81 ALA A O 1
ATOM 611 N N . GLU A 1 82 ? -10.116 -2.767 4.147 1.00 95.75 82 GLU A N 1
ATOM 612 C CA . GLU A 1 82 ? -9.203 -1.970 3.328 1.00 95.75 82 GLU A CA 1
ATOM 613 C C . GLU A 1 82 ? -8.258 -2.852 2.496 1.00 95.75 82 GLU A C 1
ATOM 615 O O . GLU A 1 82 ? -8.137 -2.651 1.289 1.00 95.75 82 GLU A O 1
ATOM 620 N N . PHE A 1 83 ? -7.635 -3.872 3.100 1.00 96.19 83 PHE A N 1
ATOM 621 C CA . PHE A 1 83 ? -6.762 -4.796 2.368 1.00 96.19 83 PHE A CA 1
ATOM 622 C C . PHE A 1 83 ? -7.526 -5.611 1.316 1.00 96.19 83 PHE A C 1
ATOM 624 O O . PHE A 1 83 ? -7.009 -5.795 0.217 1.00 96.19 83 PHE A O 1
ATOM 631 N N . ASP A 1 84 ? -8.764 -6.028 1.597 1.00 96.62 84 ASP A N 1
ATOM 632 C CA . ASP A 1 84 ? -9.616 -6.708 0.615 1.00 96.62 84 ASP A CA 1
ATOM 633 C C . ASP A 1 84 ? -9.992 -5.780 -0.556 1.00 96.62 84 ASP A C 1
ATOM 635 O O . ASP A 1 84 ? -10.159 -6.230 -1.691 1.00 96.62 84 ASP A O 1
ATOM 639 N N . SER A 1 85 ? -10.166 -4.480 -0.296 1.00 94.19 85 SER A N 1
ATOM 640 C CA . SER A 1 85 ? -10.381 -3.469 -1.339 1.00 94.19 85 SER A CA 1
ATOM 641 C C . SER A 1 85 ? -9.125 -3.296 -2.194 1.00 94.19 85 SER A C 1
ATOM 643 O O . SER A 1 85 ? -9.190 -3.388 -3.417 1.00 94.19 85 SER A O 1
ATOM 645 N N . MET A 1 86 ? -7.957 -3.146 -1.564 1.00 94.00 86 MET A N 1
ATOM 646 C CA . MET A 1 86 ? -6.675 -3.034 -2.264 1.00 94.00 86 MET A CA 1
ATOM 647 C C . MET A 1 86 ? -6.346 -4.281 -3.099 1.00 94.00 86 MET A C 1
ATOM 649 O O . MET A 1 86 ? -5.797 -4.143 -4.191 1.00 94.00 86 MET A O 1
ATOM 653 N N . GLU A 1 87 ? -6.678 -5.484 -2.611 1.00 93.88 87 GLU A N 1
ATOM 654 C CA . GLU A 1 87 ? -6.498 -6.747 -3.346 1.00 93.88 87 GLU A CA 1
ATOM 655 C C . GLU A 1 87 ? -7.410 -6.776 -4.584 1.00 93.88 87 GLU A C 1
ATOM 657 O O . GLU A 1 87 ? -6.941 -7.065 -5.683 1.00 93.88 87 GLU A O 1
ATOM 662 N N . ARG A 1 88 ? -8.683 -6.369 -4.449 1.00 91.75 88 ARG A N 1
ATOM 663 C CA . ARG A 1 88 ? -9.621 -6.230 -5.582 1.00 91.75 88 ARG A CA 1
ATOM 664 C C . ARG A 1 88 ? -9.183 -5.194 -6.613 1.00 91.75 88 ARG A C 1
ATOM 666 O O . ARG A 1 88 ? -9.395 -5.399 -7.803 1.00 91.75 88 ARG A O 1
ATOM 673 N N . LEU A 1 89 ? -8.592 -4.090 -6.161 1.00 89.56 89 LEU A N 1
ATOM 674 C CA . LEU A 1 89 ? -8.048 -3.053 -7.036 1.00 89.56 89 LEU A CA 1
ATOM 675 C C . LEU A 1 89 ? -6.724 -3.474 -7.696 1.00 89.56 89 LEU A C 1
ATOM 677 O O . LEU A 1 89 ? -6.273 -2.795 -8.606 1.00 89.56 89 LEU A O 1
ATOM 681 N N . GLY A 1 90 ? -6.098 -4.577 -7.270 1.00 89.81 90 GLY A N 1
ATOM 682 C CA . GLY A 1 90 ? -4.810 -5.031 -7.801 1.00 89.81 90 GLY A CA 1
ATOM 683 C C . GLY A 1 90 ? -3.600 -4.244 -7.282 1.00 89.81 90 GLY A C 1
ATOM 684 O O . GLY A 1 90 ? -2.510 -4.371 -7.832 1.00 89.81 90 GLY A O 1
ATOM 685 N N . ILE A 1 91 ? -3.771 -3.449 -6.219 1.00 89.88 91 ILE A N 1
ATOM 686 C CA . ILE A 1 91 ? -2.693 -2.673 -5.581 1.00 89.88 91 ILE A CA 1
ATOM 687 C C . ILE A 1 91 ? -1.792 -3.591 -4.743 1.00 89.88 91 ILE A C 1
ATOM 689 O O . ILE A 1 91 ? -0.577 -3.406 -4.685 1.00 89.88 91 ILE A O 1
ATOM 693 N N . VAL A 1 92 ? -2.387 -4.586 -4.080 1.00 93.56 92 VAL A N 1
ATOM 694 C CA . VAL A 1 92 ? -1.673 -5.582 -3.270 1.00 93.56 92 VAL A CA 1
ATOM 695 C C . VAL A 1 92 ? -1.994 -6.992 -3.745 1.00 93.56 92 VAL A C 1
ATOM 697 O O . VAL A 1 92 ? -3.030 -7.243 -4.354 1.00 93.56 92 VAL A O 1
ATOM 700 N N . ARG A 1 93 ? -1.111 -7.935 -3.414 1.00 94.94 93 ARG A N 1
ATOM 701 C CA . ARG A 1 93 ? -1.313 -9.367 -3.646 1.00 94.94 93 ARG A CA 1
ATOM 702 C C . ARG A 1 93 ? -0.864 -10.170 -2.437 1.00 94.94 93 ARG A C 1
ATOM 704 O O . ARG A 1 93 ? 0.073 -9.781 -1.734 1.00 94.94 93 ARG A O 1
ATOM 711 N N . ARG A 1 94 ? -1.471 -11.335 -2.236 1.00 95.75 94 ARG A N 1
ATOM 712 C CA . ARG A 1 94 ? -0.970 -12.316 -1.267 1.00 95.75 94 ARG A CA 1
ATOM 713 C C . ARG A 1 94 ? 0.411 -12.809 -1.688 1.00 95.75 94 ARG A C 1
ATOM 715 O O . ARG A 1 94 ? 0.706 -12.971 -2.873 1.00 95.75 94 ARG A O 1
ATOM 722 N N . SER A 1 95 ? 1.267 -13.044 -0.703 1.00 95.44 95 SER A N 1
ATOM 723 C CA . SER A 1 95 ? 2.611 -13.569 -0.923 1.00 95.44 95 SER A CA 1
ATOM 724 C C . SER A 1 95 ? 3.045 -14.452 0.243 1.00 95.44 95 SER A C 1
ATOM 726 O O . SER A 1 95 ? 2.556 -14.308 1.361 1.00 95.44 95 SER A O 1
ATOM 728 N N . SER A 1 96 ? 3.975 -15.363 -0.037 1.00 96.31 96 SER A N 1
ATOM 729 C CA . SER A 1 96 ? 4.714 -16.127 0.966 1.00 96.31 96 SER A CA 1
ATOM 730 C C . SER A 1 96 ? 6.144 -15.591 0.994 1.00 96.31 96 SER A C 1
ATOM 732 O O . SER A 1 96 ? 7.006 -16.084 0.272 1.00 96.31 96 SER A O 1
ATOM 734 N N . SER A 1 97 ? 6.367 -14.518 1.756 1.00 94.50 97 SER A N 1
ATOM 735 C CA . SER A 1 97 ? 7.648 -13.805 1.826 1.00 94.50 97 SER A CA 1
ATOM 736 C C . SER A 1 97 ? 8.371 -14.093 3.145 1.00 94.50 97 SER A C 1
ATOM 738 O O . SER A 1 97 ? 7.718 -14.134 4.189 1.00 94.50 97 SER A O 1
ATOM 740 N N . PRO A 1 98 ? 9.711 -14.224 3.143 1.00 96.06 98 PRO A N 1
ATOM 741 C CA . PRO A 1 98 ? 10.489 -14.273 4.378 1.00 96.06 98 PRO A CA 1
ATOM 742 C C . PRO A 1 98 ? 10.601 -12.897 5.063 1.00 96.06 98 PRO A C 1
ATOM 744 O O . PRO A 1 98 ? 11.059 -12.818 6.199 1.00 96.06 98 PRO A O 1
ATOM 747 N N . TRP A 1 99 ? 10.185 -11.817 4.391 1.00 96.19 99 TRP A N 1
ATOM 748 C CA . TRP A 1 99 ? 10.144 -10.459 4.934 1.00 96.19 99 TRP A CA 1
ATOM 749 C C . TRP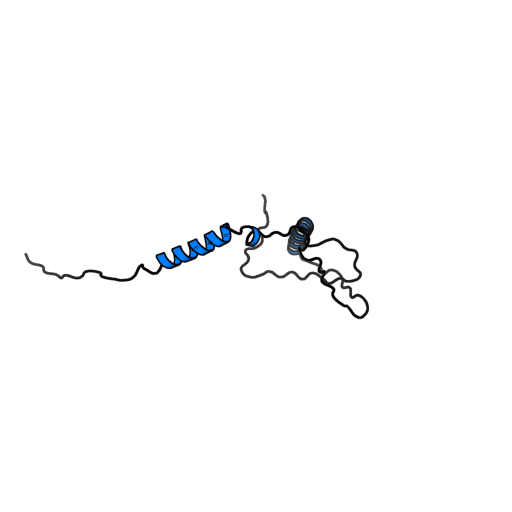 A 1 99 ? 8.747 -10.129 5.462 1.00 96.19 99 TRP A C 1
ATOM 751 O O . TRP A 1 99 ? 7.769 -10.261 4.723 1.00 96.19 99 TRP A O 1
ATOM 761 N N . ALA A 1 100 ? 8.647 -9.640 6.701 1.00 96.19 100 ALA A N 1
ATOM 762 C CA . ALA A 1 100 ? 7.380 -9.154 7.249 1.00 96.19 100 ALA A CA 1
ATOM 763 C C . ALA A 1 100 ? 7.572 -8.073 8.318 1.00 96.19 100 ALA A C 1
ATOM 765 O O . ALA A 1 100 ? 8.405 -8.209 9.215 1.00 96.19 100 ALA A O 1
ATOM 766 N N . SER A 1 101 ? 6.716 -7.052 8.270 1.00 95.19 101 SER A N 1
ATOM 767 C CA . SER A 1 101 ? 6.650 -5.963 9.250 1.00 95.19 101 SER A CA 1
ATOM 768 C C . SER A 1 101 ? 5.226 -5.844 9.814 1.00 95.19 101 SER A C 1
ATOM 770 O O . SER A 1 101 ? 4.260 -6.019 9.069 1.00 95.19 101 SER A O 1
ATOM 772 N N . PRO A 1 102 ? 5.045 -5.547 11.114 1.00 96.19 102 PRO A N 1
ATOM 773 C CA . PRO A 1 102 ? 3.726 -5.475 11.731 1.00 96.19 102 PRO A CA 1
ATOM 774 C C . PRO A 1 102 ? 2.958 -4.222 11.295 1.00 96.19 102 PRO A C 1
ATOM 776 O O . PRO A 1 102 ? 3.511 -3.124 11.245 1.00 96.19 102 PRO A O 1
ATOM 779 N N . LEU A 1 103 ? 1.649 -4.367 11.083 1.00 95.75 103 LEU A N 1
ATOM 780 C CA . LEU A 1 103 ? 0.762 -3.251 10.760 1.00 95.75 103 LEU A CA 1
ATOM 781 C C . LEU A 1 103 ? 0.566 -2.316 11.967 1.00 95.75 103 LEU A C 1
ATOM 783 O O . LEU A 1 103 ? 0.228 -2.757 13.070 1.00 95.75 103 LEU A O 1
ATOM 787 N N . HIS A 1 104 ? 0.720 -1.011 11.739 1.00 92.75 104 HIS A N 1
ATOM 788 C CA . HIS A 1 104 ? 0.436 0.031 12.723 1.00 92.75 104 HIS A CA 1
ATOM 789 C C . HIS A 1 104 ? -0.705 0.935 12.237 1.00 92.75 104 HIS A C 1
ATOM 791 O O . HIS A 1 104 ? -0.574 1.615 11.225 1.00 92.75 104 HIS A O 1
ATOM 797 N N . LEU A 1 105 ? -1.829 0.943 12.964 1.00 93.75 105 LEU A N 1
ATOM 798 C CA . LEU A 1 105 ? -3.031 1.705 12.606 1.00 93.75 105 LEU A CA 1
ATOM 799 C C . LEU A 1 105 ? -3.261 2.875 13.560 1.00 93.75 105 LEU A C 1
ATOM 801 O O . LEU A 1 105 ? -3.490 2.686 14.765 1.00 93.75 105 LEU A O 1
ATOM 805 N N . VAL A 1 106 ? -3.287 4.074 12.982 1.00 91.19 106 VAL A N 1
ATOM 806 C CA . VAL A 1 106 ? -3.514 5.345 13.673 1.00 91.19 106 VAL A CA 1
ATOM 807 C C . VAL A 1 106 ? -4.734 6.036 13.075 1.00 91.19 106 VAL A C 1
ATOM 809 O O . VAL A 1 106 ? -4.963 6.001 11.869 1.00 91.19 106 VAL A O 1
ATOM 812 N N . ARG A 1 107 ? -5.523 6.693 13.926 1.00 88.88 107 ARG A N 1
ATOM 813 C CA . ARG A 1 107 ? -6.641 7.525 13.480 1.00 88.88 107 ARG A CA 1
ATOM 814 C C . ARG A 1 107 ? -6.109 8.868 12.980 1.00 88.88 107 ARG A C 1
ATOM 816 O O . ARG A 1 107 ? -5.539 9.630 13.759 1.00 88.88 107 ARG A O 1
ATOM 823 N N . LYS A 1 108 ? -6.328 9.180 11.701 1.00 88.56 108 LYS A N 1
ATOM 824 C CA . LYS A 1 108 ? -6.026 10.504 11.139 1.00 88.56 108 LYS A CA 1
ATOM 825 C C . LYS A 1 108 ? -7.051 11.531 11.642 1.00 88.56 108 LYS A C 1
ATOM 827 O O . LYS A 1 108 ? -8.249 11.249 11.671 1.00 88.56 108 LYS A O 1
ATOM 832 N N . LYS A 1 109 ? -6.595 12.719 12.053 1.00 89.06 109 LYS A N 1
ATOM 833 C CA . LYS A 1 109 ? -7.479 13.838 12.434 1.00 89.06 109 LYS A CA 1
ATOM 834 C C . LYS A 1 109 ? -8.186 14.396 11.188 1.00 89.06 109 LYS A C 1
ATOM 836 O O . LYS A 1 109 ? -7.596 14.409 10.113 1.00 89.06 109 LYS A O 1
ATOM 841 N N . GLY A 1 110 ? -9.431 14.850 11.329 1.00 75.81 110 GLY A N 1
ATOM 842 C CA . GLY A 1 110 ? -10.191 15.510 10.252 1.00 75.81 110 GLY A CA 1
ATOM 843 C C . GLY A 1 110 ? -10.821 14.582 9.205 1.00 75.81 110 GLY A C 1
ATOM 844 O O . GLY A 1 110 ? -11.639 15.035 8.416 1.00 75.81 110 GLY A O 1
ATOM 845 N N . VAL A 1 111 ? -10.512 13.284 9.222 1.00 69.81 111 VAL A N 1
ATOM 846 C CA . VAL A 1 111 ? -11.279 12.280 8.476 1.00 69.81 111 VAL A CA 1
ATOM 847 C C . VAL A 1 111 ? -12.434 11.851 9.376 1.00 69.81 111 VAL A C 1
ATOM 849 O O . VAL A 1 111 ? -12.205 11.319 10.469 1.00 69.81 111 VAL A O 1
ATOM 852 N N . ALA A 1 112 ? -13.673 12.145 8.961 1.00 57.06 112 ALA A N 1
ATOM 853 C CA . ALA A 1 112 ? -14.863 11.625 9.630 1.00 57.06 112 ALA A CA 1
ATOM 854 C C . ALA A 1 112 ? -14.700 10.104 9.798 1.00 57.06 112 ALA A C 1
ATOM 856 O O . ALA A 1 112 ? -14.163 9.463 8.891 1.00 57.06 112 ALA A O 1
ATOM 857 N N . PRO A 1 113 ? -15.076 9.520 10.951 1.00 52.50 113 PRO A N 1
ATOM 858 C CA . PRO A 1 113 ? -14.893 8.091 11.164 1.00 52.50 113 PRO A CA 1
ATOM 859 C C . PRO A 1 113 ? -15.514 7.335 9.988 1.00 52.50 113 PRO A C 1
ATOM 861 O O . PRO A 1 113 ? -16.659 7.614 9.626 1.00 52.50 113 PRO A O 1
ATOM 864 N N . LEU A 1 114 ? -14.731 6.441 9.369 1.00 56.81 114 LEU A N 1
ATOM 865 C CA . LEU A 1 114 ? -15.202 5.568 8.295 1.00 56.81 114 LEU A CA 1
ATOM 866 C C . LEU A 1 114 ? -16.469 4.898 8.820 1.00 56.81 114 LEU A C 1
ATOM 868 O O . LEU A 1 114 ? -16.414 4.211 9.844 1.00 56.81 114 LEU A O 1
ATOM 872 N N . ARG A 1 115 ? -17.614 5.255 8.226 1.00 45.16 115 ARG A N 1
ATOM 873 C CA . ARG A 1 115 ? -18.930 4.988 8.805 1.00 45.16 115 ARG A CA 1
ATOM 874 C C . ARG A 1 115 ? -19.048 3.493 9.069 1.00 45.16 115 ARG A C 1
ATOM 876 O O . ARG A 1 115 ? -19.036 2.695 8.137 1.00 45.16 115 ARG A O 1
ATOM 883 N N . GLY A 1 116 ? -19.172 3.137 10.344 1.00 41.28 116 GLY A N 1
ATOM 884 C CA . GLY A 1 116 ? -19.702 1.842 10.724 1.00 41.28 116 GLY A CA 1
ATOM 885 C C . GLY A 1 116 ? -21.118 1.759 10.174 1.00 41.28 116 GLY A C 1
ATOM 886 O O . GLY A 1 116 ? -21.961 2.592 10.507 1.00 41.28 116 GLY A O 1
ATOM 887 N N . LEU A 1 117 ? -21.359 0.791 9.296 1.00 43.66 117 LEU A N 1
ATOM 888 C CA . LEU A 1 117 ? -22.705 0.333 9.000 1.00 43.66 117 LEU A CA 1
ATOM 889 C C . LEU A 1 117 ? -23.239 -0.289 10.294 1.00 43.66 117 LEU A C 1
ATOM 891 O O . LEU A 1 117 ? -22.914 -1.424 10.626 1.00 43.66 117 LEU A O 1
ATOM 895 N N . SER A 1 118 ? -23.977 0.508 11.062 1.00 31.94 118 SER A N 1
ATOM 896 C CA . SER A 1 118 ? -24.820 0.026 12.147 1.00 31.94 118 SER A CA 1
ATOM 897 C C . SER A 1 118 ? -26.210 -0.131 11.548 1.00 31.94 118 SER A C 1
ATOM 899 O O . SER A 1 118 ? -26.948 0.845 11.430 1.00 31.94 118 SER A O 1
ATOM 901 N N . THR A 1 119 ? -26.521 -1.340 11.093 1.00 43.44 119 THR A N 1
ATOM 902 C CA . THR A 1 119 ? -27.895 -1.726 10.774 1.00 43.44 119 THR A CA 1
ATOM 903 C C . THR A 1 119 ? -28.489 -2.322 12.044 1.00 43.44 119 THR A C 1
ATOM 905 O O . THR A 1 119 ? -27.880 -3.190 12.668 1.00 43.44 119 THR A O 1
ATOM 908 N N . THR A 1 120 ? -29.613 -1.738 12.447 1.00 49.41 120 THR A N 1
ATOM 909 C CA . THR A 1 120 ? -30.584 -2.222 13.438 1.00 49.41 120 THR A CA 1
ATOM 910 C C . THR A 1 120 ? -31.061 -3.634 13.162 1.00 49.41 120 THR A C 1
ATOM 912 O O . THR A 1 120 ? -31.191 -3.955 11.959 1.00 49.41 120 THR A O 1
#

Mean predicted aligned error: 14.93 Å

Organism: NCBI:txid143900

pLDDT: mean 77.51, std 20.57, range [31.94, 96.88]

Secondary structure (DSSP, 8-state):
-----------------TTHHHHHHHHHHHHHHHH-GGGTS---S-PPPSS---------SS--B-PPPP--HHHHHHHHHHHHHHHHTTS------S-B------PPTTS---------

InterPro domains:
  IPR043502 DNA/RNA polymerase superfamily [SSF56672] (32-110)

Sequence (120 aa):
MRRHSQRPGSPSSTGTSKLSSALSSADMFQRLLMDFPDLTTPTFSSAAVKHGVDHFIATTGPPVHARARRLDPQKLAVAKAEFDSMERLGIVRRSSSPWASPLHLVRKKGVAPLRGLSTT

Radius of gyration: 29.33 Å; Cα contacts (8 Å, |Δi|>4): 39; chains: 1; bounding box: 69×88×40 Å

Nearest PDB structures (foldseek):
  8wut-assembly1_E  TM=7.484E-01  e=1.054E-01  Moloney murine leukemia virus
  8dw8-assembly1_A  TM=7.700E-01  e=2.512E-01  Moloney murine leukemia virus
  4mh8-assembly1_A  TM=7.702E-01  e=3.607E-01  Moloney murine leukemia virus isolate Shinnick
  4ol8-assembly2_F  TM=7.517E-01  e=7.006E+00  Saccharomyces cerevisiae

Foldseek 3Di:
DDDDDDDDDDPPDDDPPPVVVVVVVVVVVVVVCVVPVVVVPPQLAPPPDPDPDDDDDDDDDDADADDEDDDDPVVVVVVVVVVVVCVVSVVDDDDDDSHYDYDDDDDDPPPDPPDDPPDD

Solvent-accessible surface area (backbone atoms only — not comparable to full-atom values): 8387 Å² total; per-residue (Å²): 135,90,80,90,82,85,88,88,76,84,84,87,73,85,82,82,70,71,58,61,60,52,49,55,50,50,51,53,53,51,49,54,47,66,78,40,50,77,82,72,49,89,74,57,62,76,66,73,66,93,56,96,73,80,92,80,83,90,80,83,84,81,76,58,66,49,74,78,58,89,62,58,71,70,59,43,52,53,50,50,56,51,52,53,48,34,41,74,40,55,76,45,77,92,78,94,64,73,58,42,76,52,77,82,90,78,87,65,83,92,58,75,77,80,76,75,87,79,77,132